Protein AF-F5J0K0-F1 (afdb_monomer)

Structure (mmCIF, N/CA/C/O backbone):
data_AF-F5J0K0-F1
#
_entry.id   AF-F5J0K0-F1
#
loop_
_atom_site.group_PDB
_atom_site.id
_atom_site.type_symbol
_atom_site.label_atom_id
_atom_site.label_alt_id
_atom_site.label_comp_id
_atom_site.label_asym_id
_atom_site.label_entity_id
_atom_site.label_seq_id
_atom_site.pdbx_PDB_ins_code
_atom_site.Cartn_x
_atom_site.Cartn_y
_atom_site.Cartn_z
_atom_site.occupancy
_atom_site.B_iso_or_equiv
_atom_site.auth_seq_id
_atom_site.auth_comp_id
_atom_site.auth_asym_id
_atom_site.auth_atom_id
_atom_site.pdbx_PDB_model_num
ATOM 1 N N . MET A 1 1 ? -6.087 54.007 21.897 1.00 59.94 1 MET A N 1
ATOM 2 C CA . MET A 1 1 ? -6.387 53.038 22.981 1.00 59.94 1 MET A CA 1
ATOM 3 C C . MET A 1 1 ? -7.411 51.977 22.574 1.00 59.94 1 MET A C 1
ATOM 5 O O . MET A 1 1 ? -7.123 50.807 22.763 1.00 59.94 1 MET A O 1
ATOM 9 N N . LYS A 1 2 ? -8.552 52.331 21.956 1.00 61.59 2 LYS A N 1
ATOM 10 C CA . LYS A 1 2 ? -9.608 51.369 21.561 1.00 61.59 2 LYS A CA 1
ATOM 11 C C . LYS A 1 2 ? -9.144 50.257 20.596 1.00 61.59 2 LYS A C 1
ATOM 13 O O . LYS A 1 2 ? -9.521 49.109 20.772 1.00 61.59 2 LYS A O 1
ATOM 18 N N . TYR A 1 3 ? -8.268 50.576 19.640 1.00 70.00 3 TYR A N 1
ATOM 19 C CA . TYR A 1 3 ? -7.723 49.596 18.685 1.00 70.00 3 TYR A CA 1
ATOM 20 C C . TYR A 1 3 ? -6.622 48.699 19.265 1.00 70.00 3 TYR A C 1
ATOM 22 O O . TYR A 1 3 ? -6.442 47.587 18.789 1.00 70.00 3 TYR A O 1
ATOM 30 N N . ILE A 1 4 ? -5.927 49.146 20.320 1.00 73.62 4 ILE A N 1
ATOM 31 C CA . ILE A 1 4 ? -4.880 48.351 20.982 1.00 73.62 4 ILE A CA 1
ATOM 32 C C . ILE A 1 4 ? -5.520 47.124 21.637 1.00 73.62 4 ILE A C 1
ATOM 34 O O . ILE A 1 4 ? -5.039 46.020 21.440 1.00 73.62 4 ILE A O 1
ATOM 38 N N . LEU A 1 5 ? -6.668 47.299 22.300 1.00 72.44 5 LEU A N 1
ATOM 39 C CA . LEU A 1 5 ? -7.433 46.203 22.902 1.00 72.44 5 LEU A CA 1
ATOM 40 C C . LEU A 1 5 ? -7.932 45.176 21.867 1.00 72.44 5 LEU A C 1
ATOM 42 O O . LEU A 1 5 ? -7.924 43.982 22.143 1.00 72.44 5 LEU A O 1
ATOM 46 N N . ILE A 1 6 ? -8.324 45.630 20.671 1.00 76.94 6 ILE A N 1
ATOM 47 C CA . ILE A 1 6 ? -8.788 44.755 19.579 1.00 76.94 6 ILE A CA 1
ATOM 48 C C . ILE A 1 6 ? -7.618 43.963 18.976 1.00 76.94 6 ILE A C 1
ATOM 50 O O . ILE A 1 6 ? -7.751 42.765 18.739 1.00 76.94 6 ILE A O 1
ATOM 54 N N . ILE A 1 7 ? -6.460 44.603 18.784 1.00 79.88 7 ILE A N 1
ATOM 55 C CA . ILE A 1 7 ? -5.241 43.945 18.288 1.00 79.88 7 ILE A CA 1
ATOM 56 C C . ILE A 1 7 ? -4.723 42.924 19.311 1.00 79.88 7 ILE A C 1
ATOM 58 O O . ILE A 1 7 ? -4.364 41.813 18.932 1.00 79.88 7 ILE A O 1
ATOM 62 N N . SER A 1 8 ? -4.743 43.258 20.606 1.00 74.38 8 SER A N 1
ATOM 63 C CA . SER A 1 8 ? -4.369 42.328 21.677 1.00 74.38 8 SER A CA 1
ATOM 64 C C . SER A 1 8 ? -5.292 41.110 21.735 1.00 74.38 8 SER A C 1
ATOM 66 O O . SER A 1 8 ? -4.806 40.000 21.913 1.00 74.38 8 SER A O 1
ATOM 68 N N . LEU A 1 9 ? -6.603 41.291 21.542 1.00 76.00 9 LEU A N 1
ATOM 69 C CA . LEU A 1 9 ? -7.562 40.185 21.546 1.00 76.00 9 LEU A CA 1
ATOM 70 C C . LEU A 1 9 ? -7.400 39.280 20.313 1.00 76.00 9 LEU A C 1
ATOM 72 O O . LEU A 1 9 ? -7.418 38.062 20.450 1.00 76.00 9 LEU A O 1
ATOM 76 N N . ALA A 1 10 ? -7.168 39.857 19.129 1.00 76.69 10 ALA A N 1
ATOM 77 C CA . ALA A 1 10 ? -6.896 39.096 17.907 1.00 76.69 10 ALA A CA 1
ATOM 78 C C . ALA A 1 10 ? -5.590 38.285 17.997 1.00 76.69 10 ALA A C 1
ATOM 80 O O . ALA A 1 10 ? -5.534 37.161 17.512 1.00 76.69 10 ALA A O 1
ATOM 81 N N . PHE A 1 11 ? -4.564 38.813 18.675 1.00 75.50 11 PHE A N 1
ATOM 82 C CA . PHE A 1 11 ? -3.288 38.119 18.878 1.00 75.50 11 PHE A CA 1
ATOM 83 C C . PHE A 1 11 ? -3.415 36.880 19.778 1.00 75.50 11 PHE A C 1
ATOM 85 O O . PHE A 1 11 ? -2.722 35.895 19.547 1.00 75.50 11 PHE A O 1
ATOM 92 N N . VAL A 1 12 ? -4.325 36.885 20.761 1.00 73.31 12 VAL A N 1
ATOM 93 C CA . VAL A 1 12 ? -4.572 35.721 21.639 1.00 73.31 12 VAL A CA 1
ATOM 94 C C . VAL A 1 12 ? -5.211 34.556 20.870 1.00 73.31 12 VAL A C 1
ATOM 96 O O . VAL A 1 12 ? -4.902 33.403 21.158 1.00 73.31 12 VAL A O 1
ATOM 99 N N . PHE A 1 13 ? -6.036 34.831 19.854 1.00 67.25 13 PHE A N 1
ATOM 100 C CA . PHE A 1 13 ? -6.644 33.791 19.010 1.00 67.25 13 PHE A CA 1
ATOM 101 C C . PHE A 1 13 ? -5.703 33.236 17.927 1.00 67.25 13 PHE A C 1
ATOM 103 O O . PHE A 1 13 ? -5.956 32.154 17.404 1.00 67.25 13 PHE A O 1
ATOM 110 N N . SER A 1 14 ? -4.595 33.917 17.618 1.00 70.19 14 SER A N 1
ATOM 111 C CA . SER A 1 14 ? -3.630 33.464 16.603 1.00 70.19 14 SER A CA 1
ATOM 112 C C . SER A 1 14 ? -2.687 32.343 17.069 1.00 70.19 14 SER A C 1
ATOM 114 O O . SER A 1 14 ? -1.941 31.817 16.248 1.00 70.19 14 SER A O 1
ATOM 116 N N . PHE A 1 15 ? -2.704 31.960 18.354 1.00 63.44 15 PHE A N 1
ATOM 117 C CA . PHE A 1 15 ? -1.837 30.904 18.911 1.00 63.44 15 PHE A CA 1
ATOM 1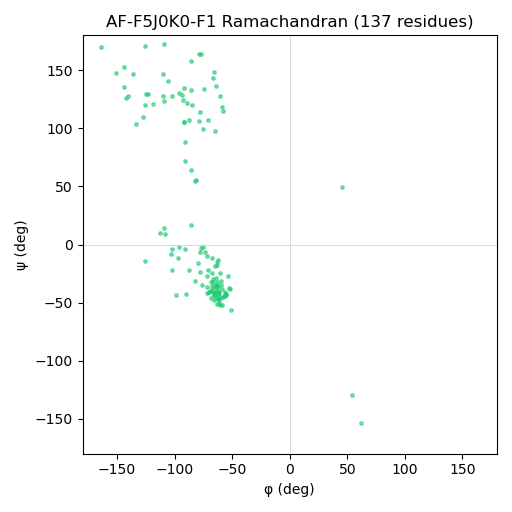18 C C . PHE A 1 15 ? -2.566 29.598 19.260 1.00 63.44 15 PHE A C 1
ATOM 120 O O . PHE A 1 15 ? -1.966 28.698 19.845 1.00 63.44 15 PHE A O 1
ATOM 127 N N . SER A 1 16 ? -3.834 29.434 18.877 1.00 69.25 16 SER A N 1
ATOM 128 C CA . SER A 1 16 ? -4.569 28.174 19.060 1.00 69.25 16 SER A CA 1
ATOM 129 C C . SER A 1 16 ? -4.260 27.159 17.951 1.00 69.25 16 SER A C 1
ATOM 131 O O . SER A 1 16 ? -5.168 26.654 17.303 1.00 69.25 16 SER A O 1
ATOM 133 N N . SER A 1 17 ? -2.984 26.841 17.723 1.00 64.25 17 SER A N 1
ATOM 134 C CA . SER A 1 17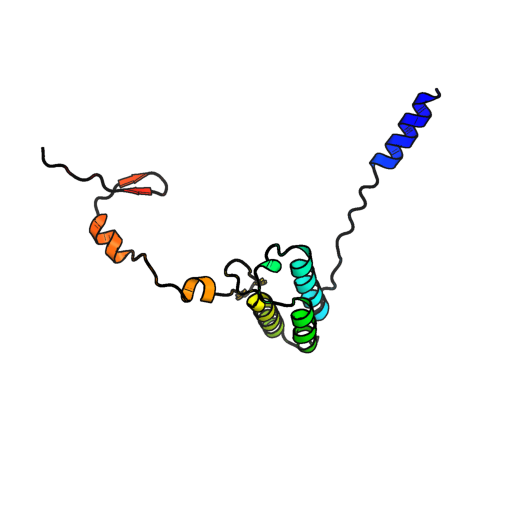 ? -2.616 25.655 16.939 1.00 64.25 17 SER A CA 1
ATOM 135 C C . SER A 1 17 ? -2.450 24.473 17.892 1.00 64.25 17 SER A C 1
ATOM 137 O O . SER A 1 17 ? -1.333 24.054 18.188 1.00 64.25 17 SER A O 1
ATOM 139 N N . CYS A 1 18 ? -3.566 23.975 18.428 1.00 69.00 18 CYS A N 1
ATOM 140 C CA . CYS A 1 18 ? -3.573 22.696 19.131 1.00 69.00 18 CYS A CA 1
ATOM 141 C C . CYS A 1 18 ? -3.503 21.600 18.064 1.00 69.00 18 CYS A C 1
ATOM 143 O O . CYS A 1 18 ? -4.497 21.323 17.398 1.00 69.00 18 CYS A O 1
ATOM 145 N N . PHE A 1 19 ? -2.306 21.066 17.836 1.00 68.69 19 PHE A N 1
ATOM 146 C CA . PHE A 1 19 ? -2.106 19.890 17.001 1.00 68.69 19 PHE A CA 1
ATOM 147 C C . PHE A 1 19 ? -2.156 18.682 17.934 1.00 68.69 19 PHE A C 1
ATOM 149 O O . PHE A 1 19 ? -1.244 18.499 18.742 1.00 68.69 19 PHE A O 1
ATOM 156 N N . ASP A 1 20 ? -3.260 17.942 17.891 1.00 69.56 20 ASP A N 1
ATOM 157 C CA . ASP A 1 20 ? -3.389 16.674 18.601 1.00 69.56 20 ASP A 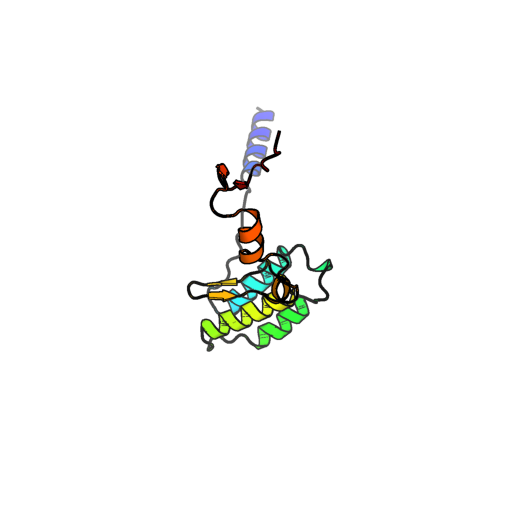CA 1
ATOM 158 C C . ASP A 1 20 ? -2.979 15.566 17.636 1.00 69.56 20 ASP A C 1
ATOM 160 O O . ASP A 1 20 ? -3.468 15.501 16.508 1.00 69.56 20 ASP A O 1
ATOM 164 N N . GLU A 1 21 ? -2.018 14.757 18.054 1.00 70.94 21 GLU A N 1
ATOM 165 C CA . GLU A 1 21 ? -1.533 13.626 17.276 1.00 70.94 21 GLU A CA 1
ATOM 166 C C . GLU A 1 21 ? -2.170 12.381 17.881 1.00 70.94 21 GLU A C 1
ATOM 168 O O . GLU A 1 21 ? -2.099 12.186 19.100 1.00 70.94 21 GLU A O 1
ATOM 173 N N . ASP A 1 22 ? -2.817 11.558 17.056 1.00 76.75 22 ASP A N 1
ATOM 174 C CA . ASP A 1 22 ? -3.439 10.335 17.546 1.00 76.75 22 ASP A CA 1
ATOM 175 C C . ASP A 1 22 ? -2.387 9.453 18.220 1.00 76.75 22 ASP A C 1
ATOM 177 O O . ASP A 1 22 ? -1.443 8.955 17.601 1.00 76.75 22 ASP A O 1
ATOM 181 N N . LYS A 1 23 ? -2.549 9.260 19.528 1.00 80.62 23 LYS A N 1
ATOM 182 C CA . LYS A 1 23 ? -1.688 8.378 20.308 1.00 80.62 23 LYS A CA 1
ATOM 183 C C . LYS A 1 23 ? -2.249 6.973 20.238 1.00 80.62 23 LYS A C 1
ATOM 185 O O . LYS A 1 23 ? -3.250 6.667 20.881 1.00 80.62 23 LYS A O 1
ATOM 190 N N . PHE A 1 24 ? -1.571 6.118 19.489 1.00 83.31 24 PHE A N 1
ATOM 191 C CA . PHE A 1 24 ? -1.859 4.693 19.486 1.00 83.31 24 PHE A CA 1
ATOM 192 C C . PHE A 1 24 ? -0.999 3.984 20.526 1.00 83.31 24 PHE A C 1
ATOM 194 O O . PHE A 1 24 ? 0.207 4.216 20.636 1.00 83.31 24 PHE A O 1
ATOM 201 N N . GLU A 1 25 ? -1.629 3.101 21.292 1.00 89.38 25 GLU A N 1
ATOM 202 C CA . GLU A 1 25 ? -0.918 2.216 22.206 1.00 89.38 25 GLU A CA 1
ATOM 203 C C . GLU A 1 25 ? -0.016 1.267 21.410 1.00 89.38 25 GLU A C 1
ATOM 205 O O . GLU A 1 25 ? -0.439 0.682 20.413 1.00 89.38 25 GLU A O 1
ATOM 210 N N . ASN A 1 26 ? 1.222 1.056 21.864 1.00 93.12 26 ASN A N 1
ATOM 211 C CA . ASN A 1 26 ? 2.134 0.101 21.227 1.00 93.12 26 ASN A CA 1
ATOM 212 C C . ASN A 1 26 ? 1.845 -1.342 21.683 1.00 93.12 26 ASN A C 1
ATOM 214 O O . ASN A 1 26 ? 2.701 -2.044 22.223 1.00 93.12 26 ASN A O 1
ATOM 218 N N . THR A 1 27 ? 0.595 -1.756 21.500 1.00 97.06 27 THR A N 1
ATOM 219 C CA . THR A 1 27 ? 0.093 -3.121 21.674 1.00 97.06 27 THR A CA 1
ATOM 220 C C . THR A 1 27 ? -0.241 -3.707 20.308 1.00 97.06 27 THR A C 1
ATOM 222 O O . THR A 1 27 ? -0.195 -3.012 19.291 1.00 97.06 27 THR A O 1
ATOM 225 N N . ARG A 1 28 ? -0.566 -4.996 20.226 1.00 97.69 28 ARG A N 1
ATOM 226 C CA . ARG A 1 28 ? -0.890 -5.608 18.928 1.00 97.69 28 ARG A CA 1
ATOM 227 C C . ARG A 1 28 ? -2.220 -5.101 18.404 1.00 97.69 28 ARG A C 1
ATOM 229 O O . ARG A 1 28 ? -2.309 -4.764 17.227 1.00 97.69 28 ARG A O 1
ATOM 236 N N . GLN A 1 29 ? -3.204 -4.966 19.293 1.00 97.38 29 GLN A N 1
ATOM 237 C CA . GLN A 1 29 ? -4.462 -4.307 18.972 1.00 97.38 29 GLN A CA 1
ATOM 238 C C . GLN A 1 29 ? -4.224 -2.849 18.577 1.00 97.38 29 GLN A C 1
ATOM 240 O O . GLN A 1 29 ? -4.721 -2.419 17.547 1.00 97.38 29 GLN A O 1
ATOM 245 N N . GLY A 1 30 ? -3.417 -2.101 19.336 1.00 97.31 30 GLY A N 1
ATOM 246 C CA . GLY A 1 30 ? -3.156 -0.692 19.044 1.00 97.31 30 GLY A CA 1
ATOM 247 C C . GLY A 1 30 ? -2.485 -0.474 17.685 1.00 97.31 30 GLY A C 1
ATOM 248 O O . GLY A 1 30 ? -2.915 0.394 16.935 1.00 97.31 30 GLY A O 1
ATOM 249 N N . ASN A 1 31 ? -1.513 -1.314 17.311 1.00 97.88 31 ASN A N 1
ATOM 250 C CA . ASN A 1 31 ? -0.894 -1.274 15.981 1.00 97.88 31 ASN A CA 1
ATOM 251 C C . ASN A 1 31 ? -1.879 -1.651 14.857 1.00 97.88 31 ASN A C 1
ATOM 253 O O . ASN A 1 31 ? -1.822 -1.066 13.776 1.00 97.88 31 ASN A O 1
ATOM 257 N N . PHE A 1 32 ? -2.781 -2.607 15.099 1.00 98.44 32 PHE A N 1
ATOM 258 C CA . PHE A 1 32 ? -3.850 -2.947 14.157 1.00 98.44 32 PHE A CA 1
ATOM 259 C C . PHE A 1 32 ? -4.817 -1.773 13.940 1.00 98.44 32 PHE A C 1
ATOM 261 O O . PHE A 1 32 ? -5.040 -1.383 12.795 1.00 98.44 32 PHE A O 1
ATOM 268 N N . GLU A 1 33 ? -5.331 -1.178 15.022 1.00 98.00 33 GLU A N 1
ATOM 269 C CA . GLU A 1 33 ? -6.244 -0.030 14.951 1.00 98.00 33 GLU A CA 1
ATOM 270 C C . GLU A 1 33 ? -5.570 1.174 14.283 1.00 98.00 33 GLU A C 1
ATOM 272 O O . GLU A 1 33 ? -6.175 1.837 13.441 1.00 98.00 33 GLU A O 1
ATOM 277 N N . ALA A 1 34 ? -4.296 1.421 14.605 1.00 97.62 34 ALA A N 1
ATOM 278 C CA . ALA A 1 34 ? -3.502 2.471 13.981 1.00 97.62 34 ALA A CA 1
ATOM 279 C C . ALA A 1 34 ? -3.403 2.270 12.470 1.00 97.62 34 ALA A C 1
ATOM 281 O O . ALA A 1 34 ? -3.713 3.179 11.704 1.00 97.62 34 ALA A O 1
ATOM 282 N N . LEU A 1 35 ? -3.003 1.073 12.028 1.00 98.31 35 LEU A N 1
ATOM 283 C CA . LEU A 1 35 ? -2.846 0.790 10.606 1.00 98.31 35 LEU A CA 1
ATOM 284 C C . LEU A 1 35 ? -4.172 0.920 9.856 1.00 98.31 35 LEU A C 1
ATOM 286 O O . LEU A 1 35 ? -4.210 1.507 8.774 1.00 98.31 35 LEU A O 1
ATOM 290 N N . TRP A 1 36 ? -5.251 0.380 10.423 1.00 98.44 36 TRP A N 1
ATOM 291 C CA . TRP A 1 36 ? -6.566 0.469 9.809 1.00 98.44 36 TRP A CA 1
ATOM 292 C C . TRP A 1 36 ? -7.029 1.922 9.666 1.00 98.44 36 TRP A C 1
ATOM 294 O O . TRP A 1 36 ? -7.434 2.309 8.569 1.00 98.44 36 TRP A O 1
ATOM 304 N N . LYS A 1 37 ? -6.898 2.729 10.730 1.00 97.62 37 LYS A N 1
ATOM 305 C CA . LYS A 1 37 ? -7.298 4.143 10.741 1.00 97.62 37 LYS A CA 1
ATOM 306 C C . LYS A 1 37 ? -6.455 4.988 9.785 1.00 97.62 37 LYS A C 1
ATOM 308 O O . LYS A 1 37 ? -7.005 5.772 9.022 1.00 97.62 37 LYS A O 1
ATOM 313 N N . ILE A 1 38 ? -5.136 4.781 9.762 1.00 97.19 38 ILE A N 1
ATOM 314 C CA . ILE A 1 38 ? -4.232 5.455 8.815 1.00 97.19 38 ILE A CA 1
ATOM 315 C C . ILE A 1 38 ? -4.676 5.193 7.375 1.00 97.19 38 ILE A C 1
ATOM 317 O O . ILE A 1 38 ? -4.704 6.110 6.557 1.00 97.19 38 ILE A O 1
ATOM 321 N N . MET A 1 39 ? -5.029 3.947 7.055 1.00 98.19 39 MET A N 1
ATOM 322 C CA . MET A 1 39 ? -5.545 3.620 5.731 1.00 98.19 39 MET A CA 1
ATOM 323 C C . MET A 1 39 ? -6.898 4.288 5.485 1.00 98.19 39 MET A C 1
ATOM 325 O O . MET A 1 39 ? -7.042 4.928 4.451 1.00 98.19 39 MET A O 1
ATOM 329 N N . ASP A 1 40 ? -7.842 4.196 6.424 1.00 97.88 40 ASP A N 1
ATOM 330 C CA . ASP A 1 40 ? -9.188 4.780 6.314 1.00 97.88 40 ASP A CA 1
ATOM 331 C C . ASP A 1 40 ? -9.155 6.293 6.025 1.00 97.88 40 ASP A C 1
ATOM 333 O O . ASP A 1 40 ? -9.854 6.784 5.140 1.00 97.88 40 ASP A O 1
ATOM 337 N N . GLU A 1 41 ? -8.271 7.027 6.704 1.00 96.62 41 GLU A N 1
ATOM 338 C CA . GLU A 1 41 ? -8.203 8.489 6.619 1.00 96.62 41 GLU A CA 1
ATOM 339 C C . GLU A 1 41 ? -7.312 9.010 5.481 1.00 96.62 41 GLU A C 1
ATOM 341 O O . GLU A 1 41 ? -7.462 10.161 5.053 1.00 96.62 41 GLU A O 1
ATOM 346 N N . HIS A 1 42 ? -6.365 8.204 4.985 1.00 97.00 42 HIS A N 1
ATOM 347 C CA . HIS A 1 42 ? -5.331 8.688 4.061 1.00 97.00 42 HIS A CA 1
ATOM 348 C C . HIS A 1 42 ? -5.213 7.914 2.748 1.00 97.00 42 HIS A C 1
ATOM 350 O O . HIS A 1 42 ? -4.579 8.409 1.811 1.00 97.00 42 HIS A O 1
ATOM 356 N N . TYR A 1 43 ? -5.807 6.727 2.620 1.00 98.12 43 TYR A N 1
ATOM 357 C CA . TYR A 1 43 ? -5.739 5.977 1.372 1.00 98.12 43 TYR A CA 1
ATOM 358 C C . TYR A 1 43 ? -6.735 6.518 0.338 1.00 98.12 43 TYR A C 1
ATOM 360 O O . TYR A 1 43 ? -7.942 6.295 0.387 1.00 98.12 43 TYR A O 1
ATOM 368 N N . CYS A 1 44 ? -6.205 7.212 -0.668 1.00 97.00 44 CYS A N 1
ATOM 369 C CA . CYS A 1 44 ? -7.002 7.979 -1.629 1.00 97.00 44 CYS A CA 1
ATOM 370 C C . CYS A 1 44 ? -7.806 7.143 -2.640 1.00 97.00 44 CYS A C 1
ATOM 372 O O . CYS A 1 44 ? -8.586 7.710 -3.407 1.00 97.00 44 CYS A O 1
ATOM 374 N N . PHE A 1 45 ? -7.582 5.828 -2.717 1.00 97.56 45 PHE A N 1
ATOM 375 C CA . PHE A 1 45 ? -8.047 5.019 -3.847 1.00 97.56 45 PHE A CA 1
ATOM 376 C C . PHE A 1 45 ? -9.132 4.002 -3.506 1.00 97.56 45 PHE A C 1
ATOM 378 O O . PHE A 1 45 ? -9.466 3.207 -4.381 1.00 97.56 45 PHE A O 1
ATOM 385 N N . PHE A 1 46 ? -9.722 4.030 -2.304 1.00 97.25 46 PHE A N 1
ATOM 386 C CA . PHE A 1 46 ? -10.789 3.090 -1.930 1.00 97.25 46 PHE A CA 1
ATOM 387 C C . PHE A 1 46 ? -11.946 3.050 -2.929 1.00 97.25 46 PHE A C 1
ATOM 389 O O . PHE A 1 46 ? -12.428 1.972 -3.246 1.00 97.25 46 PHE A O 1
ATOM 396 N N . SER A 1 47 ? -12.338 4.189 -3.508 1.00 96.00 47 SER A N 1
ATOM 397 C CA . SER A 1 47 ? -13.421 4.253 -4.503 1.00 96.00 47 SER A CA 1
ATOM 398 C C . SER A 1 47 ? -13.138 3.486 -5.802 1.00 96.00 47 SER A C 1
ATOM 400 O O . SER A 1 47 ? -14.066 3.190 -6.551 1.00 96.00 47 SER A O 1
ATOM 402 N N . TYR A 1 48 ? -11.874 3.157 -6.075 1.00 96.31 48 TYR A N 1
ATOM 403 C CA . TYR A 1 48 ? -11.454 2.336 -7.213 1.00 96.31 48 TYR A CA 1
ATOM 404 C C . TYR A 1 48 ? -11.270 0.863 -6.839 1.00 96.31 48 TYR A C 1
ATOM 406 O O . TYR A 1 48 ? -10.898 0.056 -7.693 1.00 96.31 48 TYR A O 1
ATOM 414 N N . LYS A 1 49 ? -11.463 0.510 -5.565 1.00 94.75 49 LYS A N 1
ATOM 415 C CA . LYS A 1 49 ? -11.336 -0.853 -5.058 1.00 94.75 49 LYS A CA 1
ATOM 416 C C . LYS A 1 49 ? -12.724 -1.419 -4.800 1.00 94.75 49 LYS A C 1
ATOM 418 O O . LYS A 1 49 ? -13.604 -0.740 -4.289 1.00 94.75 49 LYS A O 1
ATOM 423 N N . ASP A 1 50 ? -12.894 -2.692 -5.118 1.00 94.12 50 ASP A N 1
ATOM 424 C CA . ASP A 1 50 ? -14.069 -3.466 -4.721 1.00 94.12 50 ASP A CA 1
ATOM 425 C C . ASP A 1 50 ? -13.839 -4.032 -3.309 1.00 94.12 50 ASP A C 1
ATOM 427 O O . ASP A 1 50 ? -13.622 -5.229 -3.131 1.00 94.12 50 ASP A O 1
ATOM 431 N N . VAL A 1 51 ? -13.716 -3.132 -2.325 1.00 96.38 51 VAL A N 1
ATOM 432 C CA . VAL A 1 51 ? -13.354 -3.452 -0.934 1.00 96.38 51 VAL A CA 1
ATOM 433 C C . VAL A 1 51 ? -14.175 -2.591 0.022 1.00 96.38 51 VAL A C 1
ATOM 435 O O . VAL A 1 51 ? -14.164 -1.366 -0.078 1.00 96.38 51 VAL A O 1
ATOM 438 N N . ASP A 1 52 ? -14.834 -3.231 0.988 1.00 97.94 52 ASP A N 1
ATOM 439 C CA . ASP A 1 52 ? -15.422 -2.560 2.149 1.00 97.94 52 ASP A CA 1
ATOM 440 C C . ASP A 1 52 ? -14.394 -2.540 3.288 1.00 97.94 52 ASP A C 1
ATOM 442 O O . ASP A 1 52 ? -14.124 -3.559 3.925 1.00 97.94 52 ASP A O 1
ATOM 446 N N . TRP A 1 53 ? -13.793 -1.376 3.541 1.00 98.12 53 TRP A N 1
ATOM 447 C CA . TRP A 1 53 ? -12.729 -1.254 4.538 1.00 98.12 53 TRP A CA 1
ATOM 448 C C . TRP A 1 53 ? -13.215 -1.476 5.981 1.00 98.12 53 TRP A C 1
ATOM 450 O O . TRP A 1 53 ? -12.436 -1.927 6.822 1.00 98.12 53 TRP A O 1
ATOM 460 N N . ASN A 1 54 ? -14.505 -1.257 6.268 1.00 98.38 54 ASN A N 1
ATOM 461 C CA . ASN A 1 54 ? -15.094 -1.553 7.579 1.00 98.38 54 ASN A CA 1
ATOM 462 C C . ASN A 1 54 ? -15.333 -3.060 7.768 1.00 98.38 54 ASN A C 1
ATOM 464 O O . ASN A 1 54 ? -15.167 -3.592 8.871 1.00 98.38 54 ASN A O 1
ATOM 468 N N . GLU A 1 55 ? -15.696 -3.773 6.696 1.00 98.38 55 GLU A N 1
ATOM 469 C CA . GLU A 1 55 ? -15.747 -5.242 6.716 1.00 98.38 55 GLU A CA 1
ATOM 470 C C . GLU A 1 55 ? -14.358 -5.816 6.990 1.00 98.38 55 GLU A C 1
ATOM 472 O O . GLU A 1 55 ? -14.205 -6.660 7.878 1.00 98.38 55 GLU A O 1
ATOM 477 N N . VAL A 1 56 ? -13.343 -5.299 6.288 1.00 98.62 56 VAL A N 1
ATOM 478 C CA . VAL A 1 56 ? -11.948 -5.706 6.476 1.00 98.62 56 VAL A CA 1
ATOM 479 C C . VAL A 1 56 ? -11.514 -5.479 7.924 1.00 98.62 56 VAL A C 1
ATOM 481 O O . VAL A 1 56 ? -10.954 -6.398 8.522 1.00 98.62 56 VAL A O 1
ATOM 484 N N . HIS A 1 57 ? -11.833 -4.326 8.531 1.00 98.62 57 HIS A N 1
ATOM 485 C CA . HIS A 1 57 ? -11.591 -4.098 9.966 1.00 98.62 57 HIS A CA 1
ATOM 486 C C . HIS A 1 57 ? -12.162 -5.228 10.814 1.00 98.62 57 HIS A C 1
ATOM 488 O O . HIS A 1 57 ? -11.432 -5.899 11.538 1.00 98.62 57 HIS A O 1
ATOM 494 N N . THR A 1 58 ? -13.463 -5.485 10.667 1.00 98.62 58 THR A N 1
ATOM 495 C CA . THR A 1 58 ? -14.199 -6.447 11.491 1.00 98.62 58 THR A CA 1
ATOM 496 C C . THR A 1 58 ? -13.598 -7.848 11.372 1.00 98.62 58 THR A C 1
ATOM 498 O O . THR A 1 58 ? -13.380 -8.536 12.374 1.00 98.62 58 THR A O 1
ATOM 501 N N . ARG A 1 59 ? -13.288 -8.274 10.144 1.00 98.62 59 ARG A N 1
ATOM 502 C CA . ARG A 1 59 ? -12.722 -9.594 9.858 1.00 98.62 59 ARG A CA 1
ATOM 503 C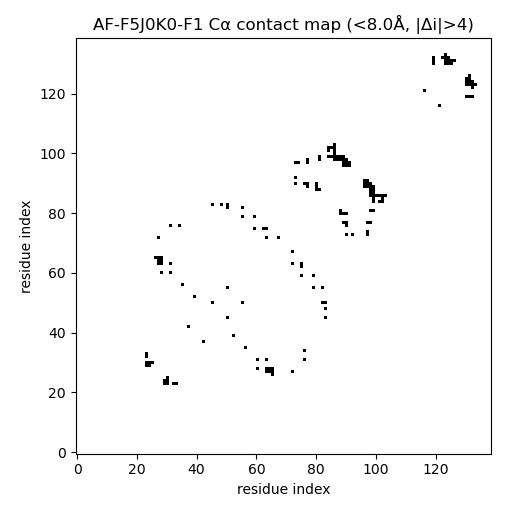 C . ARG A 1 59 ? -11.295 -9.743 10.381 1.00 98.62 59 ARG A C 1
ATOM 505 O O . ARG A 1 59 ? -10.951 -10.811 10.892 1.00 98.62 59 ARG A O 1
ATOM 512 N N . TYR A 1 60 ? -10.466 -8.707 10.278 1.00 98.69 60 TYR A N 1
ATOM 513 C CA . TYR A 1 60 ? -9.075 -8.767 10.729 1.00 98.69 60 TYR A CA 1
ATOM 514 C C . TYR A 1 60 ? -8.924 -8.532 12.233 1.00 98.69 60 TYR A C 1
ATOM 516 O O . TYR A 1 60 ? -8.078 -9.186 12.840 1.00 98.69 60 TYR A O 1
ATOM 524 N N . ALA A 1 61 ? -9.787 -7.731 12.862 1.00 98.38 61 ALA A N 1
ATOM 525 C CA . ALA A 1 61 ? -9.809 -7.529 14.310 1.00 98.38 61 ALA A CA 1
ATOM 526 C C . ALA A 1 61 ? -9.962 -8.860 15.064 1.00 98.38 61 ALA A C 1
ATOM 528 O O . ALA A 1 61 ? -9.250 -9.118 16.031 1.00 98.38 61 ALA A O 1
ATOM 529 N N . ALA A 1 62 ? -10.814 -9.764 14.566 1.00 98.12 62 ALA A N 1
ATOM 530 C CA . ALA A 1 62 ? -11.005 -11.102 15.134 1.00 98.12 62 ALA A CA 1
ATOM 531 C C . ALA A 1 62 ? -9.746 -11.997 15.090 1.00 98.12 62 ALA A C 1
ATOM 533 O O . ALA A 1 62 ? -9.702 -13.035 15.752 1.00 98.12 62 ALA A O 1
ATOM 534 N N . ARG A 1 63 ? -8.731 -11.624 14.302 1.00 98.31 63 ARG A N 1
ATOM 535 C CA . ARG A 1 63 ? -7.464 -12.356 14.147 1.00 98.31 63 ARG A CA 1
ATOM 536 C C . ARG A 1 63 ? -6.352 -11.800 15.037 1.00 98.31 63 ARG A C 1
ATOM 538 O O . ARG A 1 63 ? -5.309 -12.444 15.157 1.00 98.31 63 ARG A O 1
ATOM 545 N N . ILE A 1 64 ? -6.552 -10.629 15.641 1.00 98.31 64 ILE A N 1
ATOM 546 C CA . ILE A 1 64 ? -5.556 -9.987 16.496 1.00 98.31 64 ILE A CA 1
ATOM 547 C C . ILE A 1 64 ? -5.677 -10.525 17.919 1.00 98.31 64 ILE A C 1
ATOM 549 O O . ILE A 1 64 ? -6.756 -10.643 18.494 1.00 98.31 64 ILE A O 1
ATOM 553 N N . SER A 1 65 ? -4.536 -10.879 18.501 1.00 97.88 65 SER A N 1
ATOM 554 C CA . SER A 1 65 ? -4.447 -11.346 19.880 1.00 97.88 65 SER A CA 1
ATOM 555 C C . SER A 1 65 ? -3.157 -10.848 20.499 1.00 97.88 65 SER A C 1
ATOM 557 O O . SER A 1 65 ? -2.096 -11.009 19.907 1.00 97.88 65 SER A O 1
ATOM 559 N N . GLU A 1 66 ? -3.204 -10.345 21.732 1.00 97.81 66 GLU A N 1
ATOM 560 C CA . GLU A 1 66 ? -1.990 -9.925 22.448 1.00 97.81 66 GLU A CA 1
ATOM 561 C C . GLU A 1 66 ? -0.994 -11.067 22.714 1.00 97.81 66 GLU A C 1
ATOM 563 O O . GLU A 1 66 ? 0.172 -10.821 23.015 1.00 97.81 66 GLU A O 1
ATOM 568 N N . ASN A 1 67 ? -1.415 -12.321 22.544 1.00 97.88 67 ASN A N 1
ATOM 569 C CA . ASN A 1 67 ? -0.558 -13.490 22.725 1.00 97.88 67 ASN A CA 1
ATOM 570 C C . ASN A 1 67 ? 0.160 -13.942 21.438 1.00 97.88 67 ASN A C 1
ATOM 572 O O . ASN A 1 67 ? 0.949 -14.885 21.493 1.00 97.88 67 ASN A O 1
ATOM 576 N N . MET A 1 68 ? -0.095 -13.321 20.278 1.00 97.88 68 MET A N 1
ATOM 577 C CA . MET A 1 68 ? 0.559 -13.709 19.017 1.00 97.88 68 MET A CA 1
ATOM 578 C C . MET A 1 68 ? 2.006 -13.188 18.928 1.00 97.88 68 MET A C 1
ATOM 580 O O . MET A 1 68 ? 2.424 -12.299 19.669 1.00 97.88 68 MET A O 1
ATOM 584 N N . THR A 1 69 ? 2.812 -13.719 18.014 1.00 98.00 69 THR A N 1
ATOM 585 C CA . THR A 1 69 ? 4.172 -13.204 17.776 1.00 98.00 69 THR A CA 1
ATOM 586 C C . THR A 1 69 ? 4.147 -11.930 16.926 1.00 98.00 69 THR A C 1
ATOM 588 O O . THR A 1 69 ? 3.147 -11.633 16.273 1.00 98.00 69 THR A O 1
ATOM 591 N N . ASN A 1 70 ? 5.253 -11.181 16.905 1.00 97.50 70 ASN A N 1
ATOM 592 C CA . ASN A 1 70 ? 5.383 -10.015 16.022 1.00 97.50 70 ASN A CA 1
ATOM 593 C C . ASN A 1 70 ? 5.342 -10.413 14.541 1.00 97.50 70 ASN A C 1
ATOM 595 O O . ASN A 1 70 ? 4.716 -9.715 13.755 1.00 97.50 70 ASN A O 1
ATOM 599 N N . ASP A 1 71 ? 5.926 -11.555 14.177 1.00 98.00 71 ASP A N 1
ATOM 600 C CA . ASP A 1 71 ? 5.887 -12.074 12.803 1.00 98.00 71 ASP A CA 1
ATOM 601 C C . ASP A 1 71 ? 4.453 -12.422 12.382 1.00 98.00 71 ASP A C 1
ATOM 603 O O . ASP A 1 71 ? 4.026 -12.120 11.267 1.00 98.00 71 ASP A O 1
ATOM 607 N N . ALA A 1 72 ? 3.672 -13.012 13.296 1.00 98.31 72 ALA A N 1
ATOM 608 C CA . ALA A 1 72 ? 2.262 -13.290 13.053 1.00 98.31 72 ALA A CA 1
ATOM 609 C C . ALA A 1 72 ? 1.462 -11.988 12.907 1.00 98.31 72 ALA A C 1
ATOM 611 O O . ALA A 1 72 ? 0.619 -11.896 12.019 1.00 98.31 72 ALA A O 1
ATOM 612 N N . LEU A 1 73 ? 1.736 -10.978 13.745 1.00 98.62 73 LEU A N 1
ATOM 613 C CA . LEU A 1 73 ? 1.099 -9.666 13.626 1.00 98.62 73 LEU A CA 1
ATOM 614 C C . LEU A 1 73 ? 1.426 -9.044 12.265 1.00 98.62 73 LEU A C 1
ATOM 616 O O . LEU A 1 73 ? 0.516 -8.683 11.529 1.00 98.62 73 LEU A O 1
ATOM 620 N N . PHE A 1 74 ? 2.709 -8.979 11.908 1.00 98.69 74 PHE A N 1
ATOM 621 C CA . PHE A 1 74 ? 3.177 -8.431 10.638 1.00 98.69 74 PHE A CA 1
ATOM 622 C C . PHE A 1 74 ? 2.520 -9.123 9.440 1.00 98.69 74 PHE A C 1
ATOM 624 O O . PHE A 1 74 ? 2.048 -8.453 8.526 1.00 98.69 74 PHE A O 1
ATOM 631 N N . THR A 1 75 ? 2.412 -10.453 9.486 1.00 98.62 75 THR A N 1
ATOM 632 C CA . THR A 1 75 ? 1.740 -11.245 8.448 1.00 98.62 75 THR A CA 1
ATOM 633 C C . THR A 1 75 ? 0.265 -10.860 8.322 1.00 98.62 75 THR A C 1
ATOM 635 O O . THR A 1 75 ? -0.190 -10.547 7.226 1.00 98.62 75 THR A O 1
ATOM 638 N N . VAL A 1 76 ? -0.482 -10.817 9.432 1.00 98.62 76 VAL A N 1
ATOM 639 C CA . VAL A 1 76 ? -1.914 -10.465 9.419 1.00 98.62 76 VAL A CA 1
ATOM 640 C C . VAL A 1 76 ? -2.135 -9.031 8.930 1.00 98.62 76 VAL A C 1
ATOM 642 O O . VAL A 1 76 ? -3.034 -8.793 8.127 1.00 98.62 76 VAL A O 1
ATOM 645 N N . LEU A 1 77 ? -1.309 -8.078 9.365 1.00 98.81 77 LEU A N 1
ATOM 646 C CA . LEU A 1 77 ? -1.396 -6.686 8.921 1.00 98.81 77 LEU A CA 1
ATOM 647 C C . LEU A 1 77 ? -1.028 -6.533 7.437 1.00 98.81 77 LEU A C 1
ATOM 649 O O . LEU A 1 77 ? -1.700 -5.809 6.705 1.00 98.81 77 LEU A O 1
ATOM 653 N N . GLY A 1 78 ? -0.005 -7.248 6.965 1.00 98.69 78 GLY A N 1
ATOM 654 C CA . GLY A 1 78 ? 0.362 -7.291 5.550 1.00 98.69 78 GLY A CA 1
ATOM 655 C C . GLY A 1 78 ? -0.750 -7.876 4.677 1.00 98.69 78 GLY A C 1
ATOM 656 O O . GLY A 1 78 ? -1.073 -7.321 3.628 1.00 98.69 78 GLY A O 1
ATOM 657 N N . GLU A 1 79 ? -1.395 -8.950 5.135 1.00 98.69 79 GLU A N 1
ATOM 658 C CA . GLU A 1 79 ? -2.576 -9.515 4.480 1.00 98.69 79 GLU A CA 1
ATOM 659 C C . GLU A 1 79 ? -3.760 -8.542 4.466 1.00 98.69 79 GLU A C 1
ATOM 661 O O . GL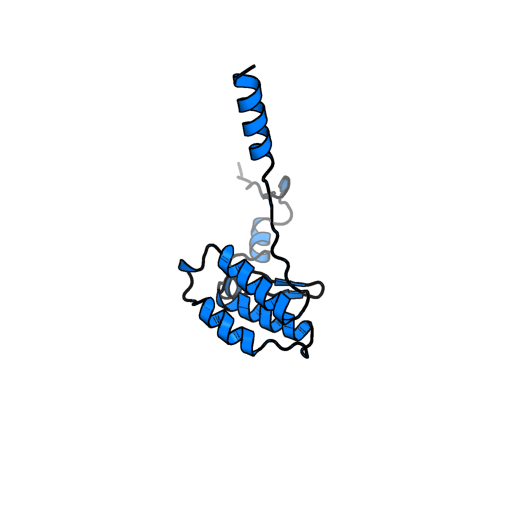U A 1 79 ? -4.516 -8.542 3.500 1.00 98.69 79 GLU A O 1
ATOM 666 N N . MET A 1 80 ? -3.942 -7.724 5.507 1.00 98.75 80 MET A N 1
ATOM 667 C CA . MET A 1 80 ? -4.999 -6.705 5.552 1.00 98.75 80 MET A CA 1
ATOM 668 C C . MET A 1 80 ? -4.785 -5.652 4.463 1.00 98.75 80 MET A C 1
ATOM 670 O O . MET A 1 80 ? -5.707 -5.319 3.725 1.00 98.75 80 MET A O 1
ATOM 674 N N . LEU A 1 81 ? -3.550 -5.163 4.310 1.00 98.69 81 LEU A N 1
ATOM 675 C CA . LEU A 1 81 ? -3.206 -4.216 3.246 1.00 98.69 81 LEU A CA 1
ATOM 676 C C . LEU A 1 81 ? -3.297 -4.842 1.849 1.00 98.69 81 LEU A C 1
ATOM 678 O O . LEU A 1 81 ? -3.605 -4.152 0.881 1.00 98.69 81 LEU A O 1
ATOM 682 N N . ALA A 1 82 ? -3.069 -6.149 1.718 1.00 98.38 82 ALA A N 1
ATOM 683 C CA . ALA A 1 82 ? -3.197 -6.838 0.437 1.00 98.38 82 ALA A CA 1
ATOM 684 C C . ALA A 1 82 ? -4.641 -6.853 -0.108 1.00 98.38 82 ALA A C 1
ATOM 686 O O . ALA A 1 82 ? -4.815 -7.024 -1.317 1.00 98.38 82 ALA A O 1
ATOM 687 N N . GLU A 1 83 ? -5.663 -6.619 0.728 1.00 98.31 83 GLU A N 1
ATOM 688 C CA . GLU A 1 83 ? -7.071 -6.529 0.301 1.00 98.31 83 GLU A CA 1
ATOM 689 C C . GLU A 1 83 ? -7.291 -5.407 -0.725 1.00 98.31 83 GLU A C 1
ATOM 691 O O . GLU A 1 83 ? -8.040 -5.587 -1.685 1.00 98.31 83 GLU A O 1
ATOM 696 N N . VAL A 1 84 ? -6.562 -4.283 -0.621 1.00 98.12 84 VAL A N 1
ATOM 697 C CA . VAL A 1 84 ? -6.657 -3.191 -1.612 1.00 98.12 84 VAL A CA 1
ATOM 698 C C . VAL A 1 84 ? -5.914 -3.483 -2.925 1.00 98.12 84 VAL A C 1
ATOM 700 O O . VAL A 1 84 ? -5.980 -2.677 -3.862 1.00 98.12 84 VAL A O 1
ATOM 703 N N . LYS A 1 85 ? -5.224 -4.633 -3.022 1.00 97.81 85 LYS A N 1
ATOM 704 C CA . LYS A 1 85 ? -4.533 -5.139 -4.224 1.00 97.81 85 LYS A CA 1
ATOM 705 C C . LYS A 1 85 ? -3.704 -4.062 -4.925 1.00 97.81 85 LYS A C 1
ATOM 707 O O . LYS A 1 85 ? -3.856 -3.824 -6.122 1.00 97.81 85 LYS A O 1
ATOM 712 N N . ASP A 1 86 ? -2.877 -3.357 -4.162 1.00 97.81 86 ASP A N 1
ATOM 713 C CA . ASP A 1 86 ? -2.082 -2.226 -4.639 1.00 97.81 86 ASP A CA 1
ATOM 714 C C . ASP A 1 86 ? -0.588 -2.512 -4.470 1.00 97.81 86 ASP A C 1
ATOM 716 O O . ASP A 1 86 ? -0.117 -2.736 -3.357 1.00 97.81 86 ASP A O 1
ATOM 720 N N . GLY A 1 87 ? 0.162 -2.488 -5.576 1.00 97.12 87 GLY A N 1
ATOM 721 C CA . GLY A 1 87 ? 1.610 -2.719 -5.573 1.00 97.12 87 GLY A CA 1
ATOM 722 C C . GLY A 1 87 ? 2.429 -1.625 -4.877 1.00 97.12 87 GLY A C 1
ATOM 723 O O . GLY A 1 87 ? 3.615 -1.828 -4.625 1.00 97.12 87 GLY A O 1
ATOM 724 N N . HIS A 1 88 ? 1.820 -0.479 -4.554 1.00 97.62 88 HIS A N 1
ATOM 725 C CA . HIS A 1 88 ? 2.490 0.657 -3.911 1.00 97.62 88 HIS A CA 1
ATOM 726 C C . HIS A 1 88 ? 2.174 0.779 -2.416 1.00 97.62 88 HIS A C 1
ATOM 728 O O . HIS A 1 88 ? 2.818 1.567 -1.721 1.00 97.62 88 HIS A O 1
ATOM 734 N N . VAL A 1 89 ? 1.229 -0.011 -1.902 1.00 98.06 89 VAL A N 1
ATOM 735 C CA . VAL A 1 89 ? 0.937 -0.087 -0.467 1.00 98.06 89 VAL A CA 1
ATOM 736 C C . VAL A 1 89 ? 1.817 -1.167 0.149 1.00 98.06 89 VAL A C 1
ATOM 738 O O . VAL A 1 89 ? 1.783 -2.325 -0.264 1.00 98.06 89 VAL A O 1
ATOM 741 N N . ASN A 1 90 ? 2.625 -0.777 1.133 1.00 98.38 90 ASN A N 1
ATOM 742 C CA . ASN A 1 90 ? 3.586 -1.662 1.779 1.00 98.38 90 ASN A CA 1
ATOM 743 C C . ASN A 1 90 ? 3.559 -1.466 3.296 1.00 98.38 90 ASN A C 1
ATOM 745 O O . ASN A 1 90 ? 3.390 -0.343 3.772 1.00 98.38 90 ASN A O 1
ATOM 749 N N . LEU A 1 91 ? 3.803 -2.544 4.044 1.00 98.44 91 LEU A N 1
ATOM 750 C CA . LEU A 1 91 ? 4.092 -2.484 5.478 1.00 98.44 91 LEU A CA 1
ATOM 751 C C . LEU A 1 91 ? 5.561 -2.831 5.696 1.00 98.44 91 LEU A C 1
ATOM 753 O O . LEU A 1 91 ? 6.008 -3.897 5.278 1.00 98.44 91 LEU A O 1
ATOM 757 N N . VAL A 1 92 ? 6.309 -1.942 6.344 1.00 98.25 92 VAL A N 1
ATOM 758 C CA . VAL A 1 92 ? 7.755 -2.095 6.550 1.00 98.25 92 VAL A CA 1
ATOM 759 C C . VAL A 1 92 ? 8.041 -2.372 8.020 1.00 98.25 92 VAL A C 1
ATOM 761 O O . VAL A 1 92 ? 7.638 -1.606 8.892 1.00 98.25 92 VAL A O 1
ATOM 764 N N . ALA A 1 93 ? 8.787 -3.439 8.286 1.00 96.81 93 ALA A N 1
ATOM 765 C CA . ALA A 1 93 ? 9.371 -3.747 9.584 1.00 96.81 93 ALA A CA 1
ATOM 766 C C . ALA A 1 93 ? 10.885 -3.960 9.439 1.00 96.81 93 ALA A C 1
ATOM 768 O O . ALA A 1 93 ? 11.421 -4.054 8.338 1.00 96.81 93 ALA A O 1
ATOM 769 N N . SER A 1 94 ? 11.603 -4.058 10.559 1.00 96.88 94 SER A N 1
ATOM 770 C CA . SER A 1 94 ? 13.055 -4.291 10.540 1.00 96.88 94 SER A CA 1
ATOM 771 C C . SER A 1 94 ? 13.463 -5.609 9.871 1.00 96.88 94 SER A C 1
ATOM 773 O O . SER A 1 94 ? 14.599 -5.727 9.417 1.00 96.88 94 SER A O 1
ATOM 775 N N . HIS A 1 95 ? 12.563 -6.594 9.841 1.00 96.06 95 HIS A N 1
ATOM 776 C CA . HIS A 1 95 ? 12.824 -7.934 9.326 1.00 96.06 95 HIS A CA 1
ATOM 777 C C . HIS A 1 95 ? 12.263 -8.183 7.920 1.00 96.06 95 HIS A C 1
ATOM 779 O O . HIS A 1 95 ? 12.759 -9.091 7.258 1.00 96.06 95 HIS A O 1
ATOM 785 N N . ASP A 1 96 ? 11.261 -7.420 7.459 1.00 98.06 96 ASP A N 1
ATOM 786 C CA . ASP A 1 96 ? 10.625 -7.646 6.153 1.00 98.06 96 ASP A CA 1
ATOM 787 C C . ASP A 1 96 ? 9.786 -6.444 5.659 1.00 98.06 96 ASP A C 1
ATOM 789 O O . ASP A 1 96 ? 9.515 -5.494 6.399 1.00 98.06 96 ASP A O 1
ATOM 793 N N . VAL A 1 97 ? 9.357 -6.504 4.393 1.00 98.12 97 VAL A N 1
ATOM 794 C CA . VAL A 1 97 ? 8.416 -5.584 3.740 1.00 98.12 97 VAL A CA 1
ATOM 795 C C . VAL A 1 97 ? 7.271 -6.372 3.098 1.00 98.12 97 VAL A C 1
ATOM 797 O O . VAL A 1 97 ? 7.460 -7.019 2.062 1.00 98.12 97 VAL A O 1
ATOM 800 N N . ALA A 1 98 ? 6.069 -6.265 3.670 1.00 98.25 98 ALA A N 1
ATOM 801 C CA . ALA A 1 98 ? 4.864 -6.866 3.112 1.00 98.25 98 ALA A CA 1
ATOM 802 C C . ALA A 1 98 ? 4.398 -6.065 1.892 1.00 98.25 98 ALA A C 1
ATOM 804 O O . ALA A 1 98 ? 4.351 -4.834 1.937 1.00 98.25 98 ALA A O 1
ATOM 805 N N . ARG A 1 99 ? 4.060 -6.776 0.811 1.00 97.81 99 ARG A N 1
ATOM 806 C CA . ARG A 1 99 ? 3.771 -6.210 -0.514 1.00 97.81 99 ARG A CA 1
ATOM 807 C C . ARG A 1 99 ? 2.780 -7.068 -1.296 1.00 97.81 99 ARG A C 1
ATOM 809 O O . ARG A 1 99 ? 2.826 -8.295 -1.218 1.00 97.81 99 ARG A O 1
ATOM 816 N N . TYR A 1 100 ? 1.945 -6.438 -2.122 1.00 97.94 100 TYR A N 1
ATOM 817 C CA . TYR A 1 100 ? 1.081 -7.136 -3.080 1.00 97.94 100 TYR A CA 1
ATOM 818 C C . TYR A 1 100 ? 1.795 -7.295 -4.435 1.00 97.94 100 TYR A C 1
ATOM 820 O O . TYR A 1 100 ? 1.687 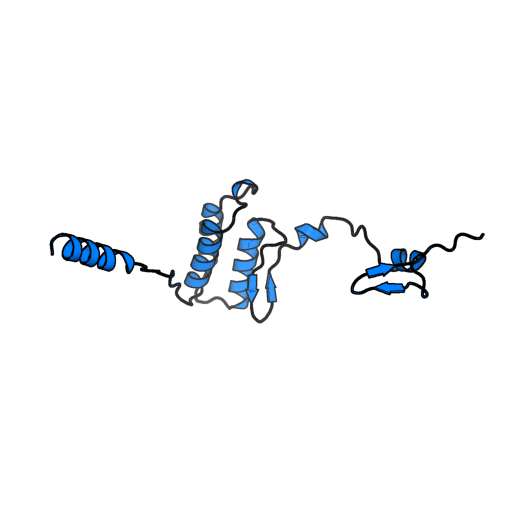-6.448 -5.322 1.00 97.94 100 TYR A O 1
ATOM 828 N N . THR A 1 101 ? 2.560 -8.380 -4.608 1.00 95.94 101 THR A N 1
ATOM 829 C CA . THR A 1 101 ? 3.445 -8.540 -5.783 1.00 95.94 101 THR A CA 1
ATOM 830 C C . THR A 1 101 ? 2.707 -8.805 -7.093 1.00 95.94 101 THR A 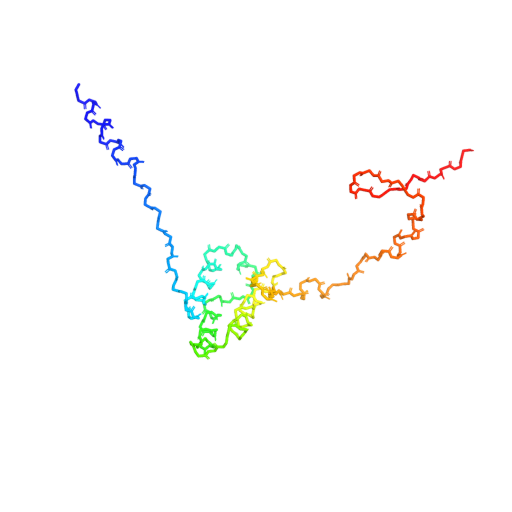C 1
ATOM 832 O O . THR A 1 101 ? 3.180 -8.392 -8.149 1.00 95.94 101 THR A O 1
ATOM 835 N N . LYS A 1 102 ? 1.506 -9.398 -7.032 1.00 96.75 102 LYS A N 1
ATOM 836 C CA . LYS A 1 102 ? 0.655 -9.678 -8.204 1.00 96.75 102 LYS A CA 1
ATOM 837 C C . LYS A 1 102 ? 0.380 -8.453 -9.073 1.00 96.75 102 LYS A C 1
ATOM 839 O O . LYS A 1 102 ? 0.203 -8.598 -10.273 1.00 96.75 102 LYS A O 1
ATOM 844 N N . TRP A 1 103 ? 0.403 -7.246 -8.496 1.00 96.19 103 TRP A N 1
ATOM 845 C CA . TRP A 1 103 ? 0.311 -6.001 -9.266 1.00 96.19 103 TRP A CA 1
ATOM 846 C C . TRP A 1 103 ? 1.325 -5.941 -10.418 1.00 96.19 103 TRP A C 1
ATOM 848 O O . TRP A 1 103 ? 0.997 -5.455 -11.496 1.00 96.19 103 TRP A O 1
ATOM 858 N N . TYR A 1 104 ? 2.541 -6.441 -10.192 1.00 95.00 104 TYR A N 1
ATOM 859 C CA . TYR A 1 104 ? 3.591 -6.518 -11.203 1.00 95.00 104 TYR A CA 1
ATOM 860 C C . TYR A 1 104 ? 3.680 -7.916 -11.819 1.00 95.00 104 TYR A C 1
ATOM 862 O O . TYR A 1 104 ? 3.782 -8.031 -13.037 1.00 95.00 104 TYR A O 1
ATOM 870 N N . ASP A 1 105 ? 3.608 -8.965 -10.995 1.00 95.56 105 ASP A N 1
ATOM 871 C CA . ASP A 1 105 ? 3.881 -10.345 -11.417 1.00 95.56 105 ASP A CA 1
ATOM 872 C C . ASP A 1 105 ? 2.801 -10.936 -12.343 1.00 95.56 105 ASP A C 1
ATOM 874 O O . ASP A 1 105 ? 3.089 -11.865 -13.096 1.00 95.56 105 ASP A O 1
ATOM 878 N N . ASP A 1 106 ? 1.573 -10.401 -12.331 1.00 97.25 106 ASP A N 1
ATOM 879 C CA . ASP A 1 106 ?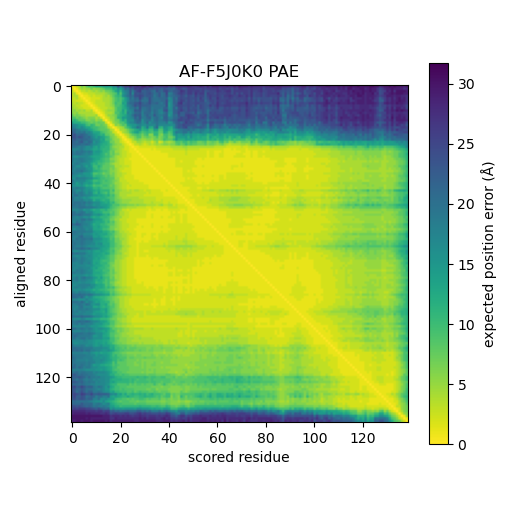 0.505 -10.841 -13.244 1.00 97.25 106 ASP A CA 1
ATOM 880 C C . ASP A 1 106 ? 0.726 -10.343 -14.693 1.00 97.25 106 ASP A C 1
ATOM 882 O O . ASP A 1 106 ? -0.006 -10.733 -15.607 1.00 97.25 106 ASP A O 1
ATOM 886 N N . TYR A 1 107 ? 1.740 -9.501 -14.931 1.00 96.75 107 TYR A N 1
ATOM 887 C CA . TYR A 1 107 ? 2.092 -8.968 -16.247 1.00 96.75 107 TYR A CA 1
ATOM 888 C C . TYR A 1 107 ? 3.421 -9.548 -16.752 1.00 96.75 107 TYR A C 1
ATOM 890 O O . TYR A 1 107 ? 4.342 -9.793 -15.973 1.00 96.75 107 TYR A O 1
ATOM 898 N N . PRO A 1 108 ? 3.578 -9.743 -18.075 1.00 96.19 108 PRO A N 1
ATOM 899 C CA . PRO A 1 108 ? 4.831 -10.229 -18.628 1.00 96.19 108 PRO A CA 1
ATOM 900 C C . PRO A 1 108 ? 5.953 -9.200 -18.459 1.00 96.19 108 PRO A C 1
ATOM 902 O O . PRO A 1 108 ? 5.761 -7.995 -18.653 1.00 96.19 108 PRO A O 1
ATOM 905 N N . TYR A 1 109 ? 7.162 -9.692 -18.199 1.00 93.94 109 TYR A N 1
ATOM 906 C CA . TYR A 1 109 ? 8.374 -8.889 -18.307 1.00 93.94 109 TYR A CA 1
ATOM 907 C C . TYR A 1 109 ? 8.586 -8.491 -19.774 1.00 93.94 109 TYR A C 1
ATOM 909 O O . TYR A 1 109 ? 9.114 -9.255 -20.576 1.00 93.94 109 TYR A O 1
ATOM 917 N N . ASN A 1 110 ? 8.167 -7.277 -20.133 1.00 96.00 110 ASN A N 1
ATOM 918 C CA . ASN A 1 110 ? 8.300 -6.730 -21.490 1.00 96.00 110 ASN A CA 1
ATOM 919 C C . ASN A 1 110 ? 9.658 -6.050 -21.737 1.00 96.00 110 ASN A C 1
ATOM 921 O O . ASN A 1 110 ? 9.814 -5.265 -22.672 1.00 96.00 110 ASN A O 1
ATOM 925 N N . PHE A 1 111 ? 10.641 -6.329 -20.886 1.00 95.94 111 PHE A N 1
ATOM 926 C CA . PHE A 1 111 ? 11.998 -5.829 -21.010 1.00 95.94 111 PHE A CA 1
ATOM 927 C C . PHE A 1 111 ? 12.980 -6.917 -20.581 1.00 95.94 111 PHE A C 1
ATOM 929 O O . PHE A 1 111 ? 12.883 -7.446 -19.476 1.00 95.94 111 PHE A O 1
ATOM 936 N N . ASP A 1 112 ? 13.932 -7.228 -21.457 1.00 96.50 112 ASP A N 1
ATOM 937 C CA . ASP A 1 112 ? 14.992 -8.201 -21.212 1.00 96.50 112 ASP A CA 1
ATOM 938 C C . ASP A 1 112 ? 16.342 -7.527 -21.472 1.00 96.50 112 ASP A C 1
ATOM 940 O O . ASP A 1 112 ? 16.623 -7.059 -22.581 1.00 96.50 112 ASP A O 1
ATOM 944 N N . THR A 1 113 ? 17.185 -7.478 -20.442 1.00 95.19 113 THR A N 1
ATOM 945 C CA . THR A 1 113 ? 18.520 -6.882 -20.530 1.00 95.19 113 THR A CA 1
ATOM 946 C C . THR A 1 113 ? 19.414 -7.623 -21.518 1.00 95.19 113 THR A C 1
ATOM 948 O O . THR A 1 113 ? 20.187 -6.980 -22.215 1.00 95.19 113 THR A O 1
ATOM 951 N N . LYS A 1 114 ? 19.258 -8.942 -21.685 1.00 96.25 114 LYS A N 1
ATOM 952 C CA . LYS A 1 114 ? 20.025 -9.718 -22.671 1.00 96.25 114 LYS A CA 1
ATOM 953 C C . LYS A 1 114 ? 19.644 -9.348 -24.098 1.00 96.25 114 LYS A C 1
ATOM 955 O O . LYS A 1 114 ? 20.497 -9.329 -24.980 1.00 96.25 114 LYS A O 1
ATOM 960 N N . ILE A 1 115 ? 18.365 -9.048 -24.336 1.00 96.12 115 ILE A N 1
ATOM 961 C CA . ILE A 1 115 ? 17.924 -8.529 -25.632 1.00 96.12 115 ILE A CA 1
ATOM 962 C C . ILE A 1 115 ? 18.488 -7.124 -25.828 1.00 96.12 115 ILE A C 1
ATOM 964 O O . ILE A 1 115 ? 19.040 -6.861 -26.891 1.00 96.12 115 ILE A O 1
ATOM 968 N N . GLN A 1 116 ? 18.409 -6.248 -24.820 1.00 95.94 116 GLN A N 1
ATOM 969 C CA . GLN A 1 116 ? 18.979 -4.896 -24.877 1.00 95.94 116 GLN A CA 1
ATOM 970 C C . GLN A 1 116 ? 20.485 -4.908 -25.194 1.00 95.94 116 GLN A C 1
ATOM 972 O O . GLN A 1 116 ? 20.939 -4.108 -26.016 1.00 95.94 116 GLN A O 1
ATOM 977 N N . ASP A 1 117 ? 21.243 -5.821 -24.587 1.00 94.94 117 ASP A N 1
ATOM 978 C CA . ASP A 1 117 ? 22.687 -5.959 -24.790 1.00 94.94 117 ASP A CA 1
ATOM 979 C C . ASP A 1 117 ? 23.037 -6.251 -26.259 1.00 94.94 117 ASP A C 1
ATOM 981 O O . ASP A 1 117 ? 24.051 -5.756 -26.750 1.00 94.94 117 ASP A O 1
ATOM 985 N N . ASN A 1 118 ? 22.170 -6.945 -27.010 1.00 95.00 118 ASN A N 1
ATOM 986 C CA . ASN A 1 118 ? 22.365 -7.162 -28.451 1.00 95.00 118 ASN A CA 1
ATOM 987 C C . ASN A 1 118 ? 22.334 -5.853 -29.263 1.00 95.00 118 ASN A C 1
ATOM 989 O O . ASN A 1 118 ? 22.965 -5.772 -30.315 1.00 95.00 118 ASN A O 1
ATOM 993 N N . TYR A 1 119 ? 21.609 -4.830 -28.794 1.00 93.44 119 TYR A N 1
ATOM 994 C CA . TYR A 1 119 ? 21.512 -3.529 -29.468 1.00 93.44 119 TYR A CA 1
ATOM 995 C C . TYR A 1 119 ? 22.595 -2.559 -28.996 1.00 93.44 119 TYR A C 1
ATOM 997 O O . TYR A 1 119 ? 23.200 -1.859 -29.810 1.00 93.44 119 TYR A O 1
ATOM 1005 N N . LEU A 1 120 ? 22.854 -2.505 -27.686 1.00 94.94 120 LEU A N 1
ATOM 1006 C CA . LEU A 1 120 ? 23.885 -1.629 -27.128 1.00 94.94 120 LEU A CA 1
ATOM 1007 C C . LEU A 1 120 ? 25.296 -2.131 -27.466 1.00 94.94 120 LEU A C 1
ATOM 1009 O O . LEU A 1 120 ? 26.176 -1.323 -27.765 1.00 94.94 120 LEU A O 1
ATOM 1013 N N . GLY A 1 121 ? 25.511 -3.446 -27.494 1.00 92.44 121 GLY A N 1
ATOM 101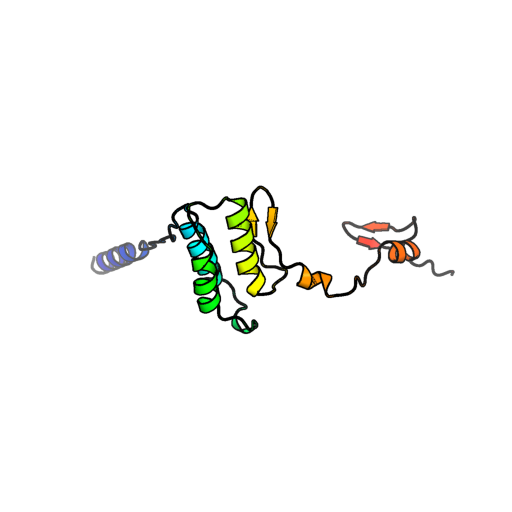4 C CA . GLY A 1 121 ? 26.839 -4.039 -27.603 1.00 92.44 121 GLY A CA 1
ATOM 1015 C C . GLY A 1 121 ? 27.723 -3.667 -26.410 1.00 92.44 121 GLY A C 1
ATOM 1016 O O . GLY A 1 121 ? 27.240 -3.365 -25.320 1.00 92.44 121 GLY A O 1
ATOM 1017 N N . THR A 1 122 ? 29.037 -3.670 -26.619 1.00 93.81 122 THR A N 1
ATOM 1018 C CA . THR A 1 122 ? 30.029 -3.312 -25.588 1.00 93.81 122 THR A CA 1
ATOM 1019 C C . THR A 1 122 ? 30.599 -1.902 -25.757 1.00 93.81 122 THR A C 1
ATOM 1021 O O . THR A 1 122 ? 31.401 -1.464 -24.940 1.00 93.81 122 THR A O 1
ATOM 1024 N N . ASP A 1 123 ? 30.218 -1.206 -26.827 1.00 93.44 123 ASP A N 1
ATOM 1025 C CA . ASP A 1 123 ? 30.755 0.078 -27.292 1.00 93.44 123 ASP A CA 1
ATOM 1026 C C . ASP A 1 123 ? 29.776 1.253 -27.104 1.00 93.44 123 ASP A C 1
ATOM 1028 O O . ASP A 1 123 ? 29.966 2.329 -27.670 1.00 93.44 123 ASP A O 1
ATOM 1032 N N . TYR A 1 124 ? 28.716 1.066 -26.314 1.00 95.06 124 TYR A N 1
ATOM 1033 C CA . TYR A 1 124 ? 27.778 2.138 -25.988 1.00 95.06 124 TYR A CA 1
ATOM 1034 C C . TYR A 1 124 ? 28.445 3.246 -25.149 1.00 95.06 124 TYR A C 1
ATOM 1036 O O . TYR A 1 124 ? 29.323 3.004 -24.320 1.00 95.06 124 TYR A O 1
ATOM 1044 N N . GLY A 1 125 ? 27.986 4.483 -25.328 1.00 95.81 125 GLY A N 1
ATOM 1045 C CA . GLY A 1 125 ? 28.362 5.631 -24.508 1.00 95.81 125 GLY A CA 1
ATOM 1046 C C . GLY A 1 125 ? 27.506 5.755 -23.246 1.00 95.81 125 GLY A C 1
ATOM 1047 O O . GLY A 1 125 ? 26.373 5.270 -23.184 1.00 95.81 125 GLY A O 1
ATOM 1048 N N . ILE A 1 126 ? 28.037 6.451 -22.237 1.00 96.88 126 ILE A N 1
ATOM 1049 C CA . ILE A 1 126 ? 27.336 6.746 -20.980 1.00 96.88 126 ILE A CA 1
ATOM 1050 C C . ILE A 1 126 ? 27.292 8.259 -20.772 1.00 96.88 126 ILE A C 1
ATOM 1052 O O . ILE A 1 126 ? 28.321 8.929 -20.837 1.00 96.88 126 ILE A O 1
ATOM 1056 N N . ALA A 1 127 ? 26.103 8.790 -20.497 1.00 97.31 127 ALA A N 1
ATOM 1057 C CA . ALA A 1 127 ? 25.899 10.179 -20.099 1.00 97.31 127 ALA A CA 1
ATOM 1058 C C . ALA A 1 127 ? 24.956 10.222 -18.890 1.00 97.31 127 ALA A C 1
ATOM 1060 O O . ALA A 1 127 ? 23.745 10.044 -19.028 1.00 97.31 127 ALA A O 1
ATOM 1061 N N . SER A 1 128 ? 25.508 10.449 -17.692 1.00 96.12 128 SER A N 1
ATOM 1062 C CA . SER A 1 128 ? 24.762 10.302 -16.432 1.00 96.12 128 SER A CA 1
ATOM 1063 C C . SER A 1 128 ? 24.116 8.902 -16.344 1.00 96.12 128 SER A C 1
ATOM 1065 O O . SER A 1 128 ? 24.802 7.908 -16.573 1.00 96.12 128 SER A O 1
ATOM 1067 N N . GLY A 1 129 ? 22.818 8.795 -16.043 1.00 95.94 129 GLY A N 1
ATOM 1068 C CA . GLY A 1 129 ? 22.079 7.527 -16.000 1.00 95.94 129 GLY A CA 1
ATOM 1069 C C . GLY A 1 129 ? 21.728 6.911 -17.364 1.00 95.94 129 GLY A C 1
ATOM 1070 O O . GLY A 1 129 ? 21.122 5.842 -17.397 1.00 95.94 129 GLY A O 1
ATOM 1071 N N . LEU A 1 130 ? 22.070 7.557 -18.487 1.00 95.81 130 LEU A N 1
ATOM 1072 C CA . LEU A 1 130 ? 21.722 7.084 -19.829 1.00 95.81 130 LEU A CA 1
ATOM 1073 C C . LEU A 1 130 ? 22.845 6.230 -20.436 1.00 95.81 130 LEU A C 1
ATOM 1075 O O . LEU A 1 130 ? 23.983 6.688 -20.549 1.00 95.81 130 LEU A O 1
ATOM 1079 N N . LYS A 1 131 ? 22.493 5.033 -20.920 1.00 95.25 131 LYS A N 1
ATOM 1080 C CA . LYS A 1 131 ? 23.290 4.256 -21.883 1.00 95.25 131 LYS A CA 1
ATOM 1081 C C . LYS A 1 131 ? 22.760 4.520 -23.291 1.00 95.25 131 LYS A C 1
ATOM 1083 O O . LYS A 1 131 ? 21.553 4.420 -23.504 1.00 95.25 131 LYS A O 1
ATOM 1088 N N . TYR A 1 132 ? 23.629 4.844 -24.244 1.00 94.25 132 TYR A N 1
ATOM 1089 C CA . TYR A 1 132 ? 23.217 5.144 -25.618 1.00 94.25 132 TYR A CA 1
ATOM 1090 C C . TYR A 1 132 ? 24.227 4.632 -26.643 1.00 94.25 132 TYR A C 1
ATOM 1092 O O . TYR A 1 132 ? 25.419 4.543 -26.368 1.00 94.25 132 TYR A O 1
ATOM 1100 N N . LYS A 1 133 ? 23.755 4.336 -27.853 1.00 93.56 133 LYS A N 1
ATOM 1101 C CA . LYS A 1 133 ? 24.600 3.985 -28.995 1.00 93.56 133 LYS A CA 1
ATOM 1102 C C . LYS A 1 133 ? 24.282 4.924 -30.147 1.00 93.56 133 LYS A C 1
ATOM 1104 O O . LYS A 1 133 ? 23.113 5.109 -30.474 1.00 93.56 133 LYS A O 1
ATOM 1109 N N . ILE A 1 134 ? 25.308 5.529 -30.737 1.00 88.88 134 ILE A N 1
ATOM 1110 C CA . ILE A 1 134 ? 25.151 6.324 -31.957 1.00 88.88 134 ILE A CA 1
ATOM 1111 C C . ILE A 1 134 ? 25.223 5.339 -33.131 1.00 88.88 134 ILE A C 1
ATOM 1113 O O . ILE A 1 134 ? 26.238 4.651 -33.256 1.00 88.88 134 ILE A O 1
ATOM 1117 N N . PRO A 1 135 ? 24.178 5.218 -33.969 1.00 77.50 135 PRO A N 1
ATOM 1118 C CA . PRO A 1 135 ? 24.243 4.379 -35.157 1.00 77.50 135 PRO A CA 1
ATOM 1119 C C . PRO A 1 135 ? 25.351 4.895 -36.074 1.00 77.50 135 PRO A C 1
ATOM 1121 O O . PRO A 1 135 ? 25.369 6.081 -36.409 1.00 77.50 135 PRO A O 1
ATOM 1124 N N . MET A 1 136 ? 26.265 4.022 -36.495 1.00 69.19 136 MET A N 1
ATOM 1125 C CA . MET A 1 136 ? 27.140 4.364 -37.609 1.00 69.19 136 MET A CA 1
ATOM 1126 C C . MET A 1 136 ? 26.291 4.369 -38.877 1.00 69.19 136 MET A C 1
ATOM 1128 O O . MET A 1 136 ? 25.874 3.317 -39.353 1.00 69.19 136 MET A O 1
ATOM 1132 N N . PHE A 1 137 ? 26.012 5.554 -39.410 1.00 65.62 137 PHE A N 1
ATOM 1133 C CA . PHE A 1 137 ? 25.636 5.672 -40.809 1.00 65.62 137 PHE A CA 1
ATOM 1134 C C . PHE A 1 137 ? 26.934 5.559 -41.608 1.00 65.62 137 PHE A C 1
ATOM 1136 O O . PHE A 1 137 ? 27.820 6.399 -41.449 1.00 65.62 137 PHE A O 1
ATOM 1143 N N . GLU A 1 138 ? 27.079 4.495 -42.400 1.00 56.31 138 GLU A N 1
ATOM 1144 C CA . GLU A 1 138 ? 28.112 4.454 -43.436 1.00 56.31 138 GLU A CA 1
ATOM 1145 C C . GLU A 1 138 ? 27.858 5.639 -44.379 1.00 56.31 138 GLU A C 1
ATOM 1147 O O . GLU A 1 138 ? 26.768 5.763 -44.944 1.00 56.31 138 GLU A O 1
ATOM 1152 N N . ILE A 1 139 ? 28.833 6.546 -44.466 1.00 51.69 139 ILE A N 1
ATOM 1153 C CA . ILE A 1 139 ? 28.880 7.640 -45.445 1.00 51.69 139 ILE A CA 1
ATOM 1154 C C . ILE A 1 139 ? 29.817 7.216 -46.568 1.00 51.69 139 ILE A C 1
ATOM 1156 O O . ILE A 1 139 ? 30.899 6.681 -46.230 1.00 51.69 139 ILE A O 1
#

Foldseek 3Di:
DVVVVVVVVVVVVVPPPPDDDDDFDPALLSVLVVLLVCCVVPVPCVVVAPDDSVVLSVVLSVVTDSPDDPVSSLVSSLVSQCNRVDQPDWDDDPVDIRGNCCVPVVDDPPDDVVVVCVVLPPPWDDDPPDTGDDDDDDD

Solvent-accessible surface area (backbone atoms only — not comparable to full-atom values): 8955 Å² total; per-residue (Å²): 114,78,63,56,58,52,54,55,55,54,56,64,65,73,68,73,77,81,80,82,74,90,83,64,54,98,44,61,61,29,50,50,53,45,53,52,48,53,43,72,78,64,54,89,56,54,92,81,39,102,62,60,69,68,56,50,47,60,62,50,55,77,71,58,53,86,85,59,53,70,68,56,49,52,50,54,54,32,56,58,59,38,70,70,63,35,64,84,55,67,45,79,56,99,89,50,70,37,66,28,59,59,67,58,69,78,49,80,82,88,70,56,68,74,62,49,44,74,74,43,58,92,79,44,48,75,59,87,96,43,77,46,64,83,79,83,74,89,126

Secondary structure (DSSP, 8-state):
-HHHHHHHHHHHHTT----------SSHHHHHHHHHHHHHHH-TTGGGSS--HHHHHHHHHTT--TTS-HHHHHHHHHHHHHTT--TT-EEE-SS-EEE-THHHHTS-----HHHHHHHHTT--EEETTEEE-------

Mean predicted aligned error: 8.35 Å

Nearest PDB structures (foldseek):
  4l8k-assembly2_B  TM=9.832E-01  e=1.506E-11  Parabacteroides merdae ATCC 43184
  8vcb-assembly2_B  TM=8.766E-01  e=1.950E-08  Bacteroides fragilis
  4ghn-assembly1_A  TM=8.012E-01  e=2.079E-01  Bacteroides uniformis ATCC 8492
  6u8t-assembly1_A  TM=2.820E-01  e=3.054E+00  Pasteurella multocida subsp. multocida str. Pm70

Sequence (139 aa):
MKYILIISLAFVFSFSSCFDEDKFENTRQGNFEALWKIMDEHYCFFSYKDVDWNEVHTRYAARISENMTNDALFTVLGEMLAEVKDGHVNLVASHDVARYTKWYDDYPYNFDTKIQDNYLGTDYGIASGLKYKIPMFEI

Organism: NCBI:txid742766

InterPro domains:
  IPR028204 Tricorn protease C1 domain [PF14684] (25-82)
  IPR029045 ClpP/crotonase-like domain superfamily [SSF52096] (25-109)

pLDDT: mean 91.39, std 11.35, range [51.69, 98.81]

Radius of gyration: 26.65 Å; Cα contacts (8 Å, |Δi|>4): 91; chains: 1; bounding box: 46×67×68 Å